Protein AF-A0A7W1MXZ8-F1 (afdb_monomer_lite)

Secondary structure (DSSP, 8-state):
-------------SS-TT--EEEEEETTTTEEEEEEE----

Structure (mmCIF, N/CA/C/O backbone):
data_AF-A0A7W1MXZ8-F1
#
_entry.id   AF-A0A7W1MXZ8-F1
#
loop_
_atom_site.group_PDB
_atom_site.id
_atom_site.type_symbol
_atom_site.label_atom_id
_atom_site.label_alt_id
_atom_site.label_comp_id
_atom_site.label_asym_id
_atom_site.label_entity_id
_atom_site.label_seq_id
_atom_site.pdbx_PDB_ins_code
_atom_site.Cartn_x
_atom_site.Cartn_y
_atom_site.Cartn_z
_atom_site.occupancy
_atom_site.B_iso_or_equiv
_atom_site.auth_seq_id
_atom_site.auth_comp_id
_atom_site.auth_asym_id
_atom_site.auth_atom_id
_atom_site.pdbx_PDB_model_num
ATOM 1 N N . MET A 1 1 ? 28.324 -14.995 -26.294 1.00 47.97 1 MET A N 1
ATOM 2 C CA . MET A 1 1 ? 28.523 -13.598 -25.852 1.00 47.97 1 MET A CA 1
ATOM 3 C C . MET A 1 1 ? 27.197 -13.208 -25.230 1.00 47.97 1 MET A C 1
ATOM 5 O O . MET A 1 1 ? 26.196 -13.453 -25.881 1.00 47.97 1 MET A O 1
ATOM 9 N N . ALA A 1 2 ? 27.222 -12.857 -23.945 1.00 53.72 2 ALA A N 1
ATOM 10 C CA . ALA A 1 2 ? 26.141 -13.028 -22.970 1.00 53.72 2 ALA A CA 1
ATOM 11 C C . ALA A 1 2 ? 24.766 -12.477 -23.388 1.00 53.72 2 ALA A C 1
ATOM 13 O O . ALA A 1 2 ? 24.678 -11.387 -23.947 1.00 53.72 2 ALA A O 1
ATOM 14 N N . ASP A 1 3 ? 23.733 -13.253 -23.064 1.00 60.75 3 ASP A N 1
ATOM 15 C CA . ASP A 1 3 ? 22.318 -12.901 -23.114 1.00 60.75 3 ASP A CA 1
ATOM 16 C C . ASP A 1 3 ? 22.033 -11.750 -22.133 1.00 60.75 3 ASP A C 1
ATOM 18 O O . ASP A 1 3 ? 21.989 -11.947 -20.919 1.00 60.75 3 ASP A O 1
ATOM 22 N N . ASP A 1 4 ? 21.873 -10.530 -22.647 1.00 65.44 4 ASP A N 1
ATOM 23 C CA . ASP A 1 4 ? 21.315 -9.410 -21.881 1.00 65.44 4 ASP A CA 1
ATOM 24 C C . ASP A 1 4 ? 19.783 -9.501 -21.965 1.00 65.44 4 ASP A C 1
ATOM 26 O O . ASP A 1 4 ? 19.114 -8.817 -22.740 1.00 65.44 4 ASP A O 1
ATOM 30 N N . GLU A 1 5 ? 19.228 -10.466 -21.233 1.00 67.12 5 GLU A N 1
ATOM 31 C CA . GLU A 1 5 ? 17.788 -10.633 -21.053 1.00 67.12 5 GLU A CA 1
ATOM 32 C C . GLU A 1 5 ? 17.275 -9.446 -20.224 1.00 67.12 5 GLU A C 1
ATOM 34 O O . GLU A 1 5 ? 17.527 -9.349 -19.019 1.00 67.12 5 GLU A O 1
ATOM 39 N N . ASN A 1 6 ? 16.566 -8.519 -20.872 1.00 70.62 6 ASN A N 1
ATOM 40 C CA . ASN A 1 6 ? 15.919 -7.370 -20.242 1.00 70.62 6 ASN A CA 1
ATOM 41 C C . ASN A 1 6 ? 15.015 -7.823 -19.076 1.00 70.62 6 ASN A C 1
ATOM 43 O O . ASN A 1 6 ? 13.844 -8.156 -19.265 1.00 70.62 6 ASN A O 1
ATOM 47 N N . THR A 1 7 ? 15.560 -7.827 -17.858 1.00 80.69 7 THR A N 1
ATOM 48 C CA . THR A 1 7 ? 14.908 -8.372 -16.658 1.00 80.69 7 THR A CA 1
ATOM 49 C C . THR A 1 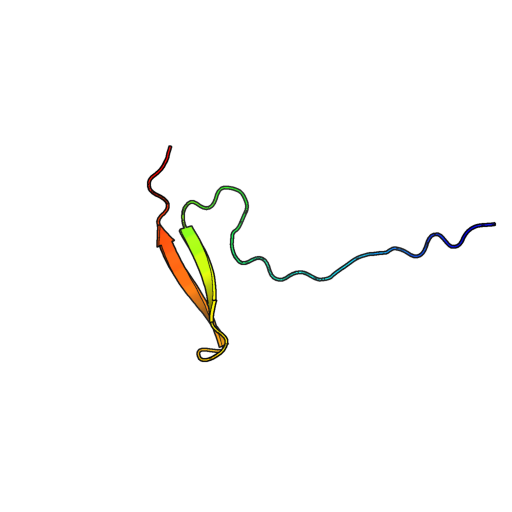7 ? 13.993 -7.313 -16.045 1.00 80.69 7 THR A C 1
ATOM 51 O O . THR A 1 7 ? 14.246 -6.763 -14.975 1.00 80.69 7 THR A O 1
ATOM 54 N N . SER A 1 8 ? 12.938 -6.960 -16.774 1.00 88.12 8 SER A N 1
ATOM 55 C CA . SER A 1 8 ? 11.911 -6.026 -16.310 1.00 88.12 8 SER A CA 1
ATOM 56 C C . SER A 1 8 ? 10.797 -6.780 -15.582 1.00 88.12 8 SER A C 1
ATOM 58 O O . SER A 1 8 ? 10.326 -7.810 -16.060 1.00 88.12 8 SER A O 1
ATOM 60 N N . VAL A 1 9 ? 10.341 -6.248 -14.446 1.00 91.00 9 VAL A N 1
ATOM 61 C CA . VAL A 1 9 ? 9.201 -6.782 -13.683 1.00 91.00 9 VAL A CA 1
ATOM 62 C C . VAL A 1 9 ? 8.053 -5.778 -13.674 1.00 91.00 9 VAL A C 1
ATOM 64 O O . VAL A 1 9 ? 8.270 -4.566 -13.655 1.00 91.00 9 VAL A O 1
ATOM 67 N N . VAL A 1 10 ? 6.822 -6.284 -13.692 1.00 94.50 10 VAL A N 1
ATOM 68 C CA . VAL A 1 10 ? 5.617 -5.467 -13.525 1.00 94.50 10 VAL A CA 1
ATOM 69 C C . VAL A 1 10 ? 5.283 -5.407 -12.040 1.00 94.50 10 VAL A C 1
ATOM 71 O O . VAL A 1 10 ? 5.191 -6.445 -11.389 1.00 94.50 10 VAL A O 1
ATOM 74 N N . CYS A 1 11 ? 5.079 -4.199 -11.517 1.00 93.94 11 CYS A N 1
ATOM 75 C CA . CYS A 1 11 ? 4.750 -3.975 -10.113 1.00 93.94 11 CYS A CA 1
ATOM 76 C C . CYS A 1 11 ? 3.483 -3.127 -9.978 1.00 93.94 11 CYS A C 1
ATOM 78 O O . CYS A 1 11 ? 3.306 -2.143 -10.699 1.00 93.94 11 CYS A O 1
ATOM 80 N N . THR A 1 12 ? 2.653 -3.462 -8.993 1.00 94.88 12 THR A N 1
ATOM 81 C CA . THR A 1 12 ? 1.547 -2.613 -8.540 1.00 94.88 12 THR A CA 1
ATOM 82 C C . THR A 1 12 ? 2.071 -1.648 -7.487 1.00 94.88 12 THR A C 1
ATOM 84 O O . THR A 1 12 ? 2.703 -2.060 -6.517 1.00 94.88 12 THR A O 1
ATOM 87 N N . ILE A 1 13 ? 1.834 -0.352 -7.676 1.00 95.62 13 ILE A N 1
ATOM 88 C CA . ILE A 1 13 ? 2.304 0.669 -6.739 1.00 95.62 13 ILE A CA 1
ATOM 89 C C . ILE A 1 13 ? 1.202 0.976 -5.731 1.00 95.62 13 ILE A C 1
ATOM 91 O O . ILE A 1 13 ? 0.205 1.606 -6.075 1.00 95.62 13 ILE A O 1
ATOM 95 N N . GLU A 1 14 ? 1.410 0.569 -4.482 1.00 96.38 14 GLU A N 1
ATOM 96 C CA . GLU A 1 14 ? 0.481 0.850 -3.382 1.00 96.38 14 GLU A CA 1
ATOM 97 C C . GLU A 1 14 ? 0.731 2.232 -2.767 1.00 96.38 14 GLU A C 1
ATOM 99 O O . GLU A 1 14 ? -0.201 2.949 -2.425 1.00 96.38 14 GLU A O 1
ATOM 104 N N . ILE A 1 15 ? 1.992 2.666 -2.674 1.00 95.88 15 ILE A N 1
ATOM 105 C CA . ILE A 1 15 ? 2.359 3.946 -2.055 1.00 95.88 15 ILE A CA 1
ATOM 106 C C . ILE A 1 15 ? 3.193 4.763 -3.047 1.00 95.88 15 ILE A C 1
ATOM 108 O O . ILE A 1 15 ? 4.368 4.455 -3.266 1.00 95.88 15 ILE A O 1
ATOM 112 N N . PRO A 1 16 ? 2.627 5.823 -3.653 1.00 96.00 16 PRO A N 1
ATOM 113 C CA . PRO A 1 16 ? 3.381 6.714 -4.524 1.00 96.00 16 PRO A CA 1
ATOM 114 C C . PRO A 1 16 ? 4.516 7.412 -3.773 1.00 96.00 16 PRO A C 1
ATOM 116 O O . PRO A 1 16 ? 4.394 7.747 -2.591 1.00 96.00 16 PRO A O 1
ATOM 119 N N . LYS A 1 17 ? 5.610 7.707 -4.480 1.00 94.44 17 LYS A N 1
ATOM 120 C CA . LYS A 1 17 ? 6.734 8.463 -3.916 1.00 94.44 17 LYS A CA 1
ATOM 121 C C . LYS A 1 17 ? 6.243 9.796 -3.335 1.00 94.44 17 LYS A C 1
ATOM 123 O O . LYS A 1 17 ? 5.643 10.599 -4.042 1.00 94.44 17 LYS A O 1
ATOM 128 N N . GLY A 1 18 ? 6.538 10.034 -2.056 1.00 92.38 18 GLY A N 1
ATOM 129 C CA . GLY A 1 18 ? 6.138 11.250 -1.335 1.00 92.38 18 GLY A CA 1
ATOM 130 C C . GLY A 1 18 ? 4.733 11.204 -0.724 1.00 92.38 18 GLY A C 1
ATOM 131 O O . GLY A 1 18 ? 4.331 12.167 -0.073 1.00 92.38 18 GLY A O 1
ATOM 132 N N . SER A 1 19 ? 3.988 10.106 -0.889 1.00 92.12 19 SER A N 1
ATOM 133 C CA . SER A 1 19 ? 2.709 9.921 -0.203 1.00 92.12 19 SER A CA 1
ATOM 134 C C . SER A 1 19 ? 2.920 9.759 1.302 1.00 92.12 19 SER A C 1
ATOM 136 O O . SER A 1 19 ? 3.746 8.964 1.747 1.00 92.12 19 SER A O 1
ATOM 138 N N . ARG A 1 20 ? 2.122 10.483 2.093 1.00 92.88 20 ARG A N 1
ATOM 139 C CA . ARG A 1 20 ? 2.003 10.282 3.550 1.00 92.88 20 ARG A CA 1
ATOM 140 C C . ARG A 1 20 ? 0.926 9.262 3.907 1.00 92.88 20 ARG A C 1
ATOM 142 O O . ARG A 1 20 ? 0.846 8.823 5.050 1.00 92.88 20 ARG A O 1
ATOM 149 N N . ASN A 1 21 ? 0.101 8.890 2.937 1.00 94.69 21 ASN A N 1
ATOM 150 C CA . ASN A 1 21 ? -0.908 7.860 3.099 1.00 94.69 21 ASN A CA 1
ATOM 151 C C . ASN A 1 21 ? -0.277 6.513 2.778 1.00 94.69 21 ASN A C 1
ATOM 153 O O . ASN A 1 21 ? 0.293 6.338 1.696 1.00 94.69 21 ASN A O 1
ATOM 157 N N . LYS A 1 22 ? -0.396 5.581 3.719 1.00 95.31 22 LYS A N 1
ATOM 158 C CA . LYS A 1 22 ? -0.097 4.177 3.497 1.00 95.31 22 LYS A CA 1
ATOM 159 C C . LYS A 1 22 ? -1.357 3.518 2.947 1.00 95.31 22 LYS A C 1
ATOM 161 O O . LYS A 1 22 ? -2.347 3.406 3.670 1.00 95.31 22 LYS A O 1
AT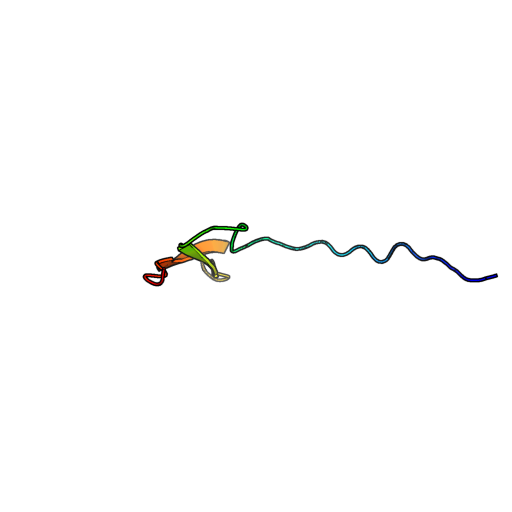OM 166 N N . TYR A 1 23 ? -1.309 3.115 1.685 1.00 96.88 23 TYR A N 1
ATOM 167 C CA . TYR A 1 23 ? -2.334 2.271 1.083 1.00 96.88 23 TYR A CA 1
ATOM 168 C C . TYR A 1 23 ? -1.825 0.835 0.953 1.00 96.88 23 TYR A C 1
ATOM 170 O O . TYR A 1 23 ? -0.614 0.628 0.915 1.00 96.88 23 TYR A O 1
ATOM 178 N N . GLU A 1 24 ? -2.748 -0.120 0.889 1.00 96.69 24 GLU A N 1
ATOM 179 C CA . GLU A 1 24 ? -2.485 -1.552 0.700 1.00 96.69 24 GLU A CA 1
ATOM 180 C C . GLU A 1 24 ? -3.546 -2.158 -0.223 1.00 96.69 24 GLU A C 1
ATOM 182 O O . GLU A 1 24 ? -4.693 -1.697 -0.242 1.00 96.69 24 GLU A O 1
ATOM 187 N N . TRP A 1 25 ? -3.178 -3.178 -0.997 1.00 96.94 25 TRP A N 1
ATOM 188 C CA . TRP A 1 25 ? -4.139 -3.996 -1.728 1.00 96.94 25 TRP A CA 1
ATOM 189 C C . TRP A 1 25 ? -4.900 -4.920 -0.774 1.00 96.94 25 TRP A C 1
ATOM 191 O O . TRP A 1 25 ? -4.307 -5.713 -0.046 1.00 96.94 25 TRP A O 1
ATOM 201 N N . ASP A 1 26 ? -6.226 -4.827 -0.794 1.00 97.19 26 ASP A N 1
ATOM 202 C CA . ASP A 1 26 ? -7.121 -5.699 -0.039 1.00 97.19 26 ASP A CA 1
ATOM 203 C C . ASP A 1 26 ? -7.674 -6.7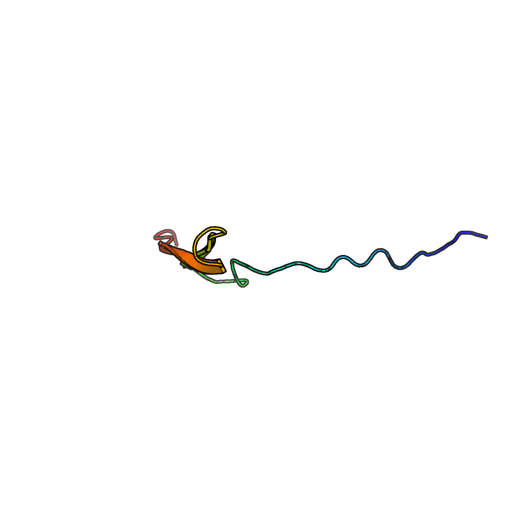78 -0.987 1.00 97.19 26 ASP A C 1
ATOM 205 O O . ASP A 1 26 ? -8.416 -6.467 -1.923 1.00 97.19 26 ASP A O 1
ATOM 209 N N . GLU A 1 27 ? -7.272 -8.039 -0.785 1.00 95.69 27 GLU A N 1
ATOM 210 C CA . GLU A 1 27 ? -7.652 -9.166 -1.654 1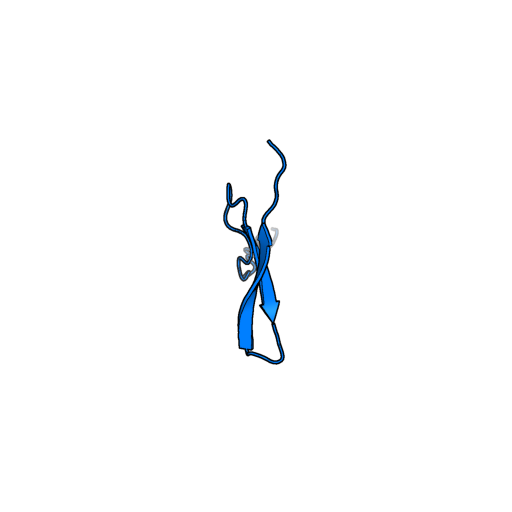.00 95.69 27 GLU A CA 1
ATOM 211 C C . GLU A 1 27 ? -9.144 -9.513 -1.567 1.00 95.69 27 GLU A C 1
ATOM 213 O O . GLU A 1 27 ? -9.721 -9.957 -2.560 1.00 95.69 27 GLU A O 1
ATOM 218 N N . GLU A 1 28 ? -9.782 -9.288 -0.415 1.00 97.06 28 GLU A N 1
ATOM 219 C CA . GLU A 1 28 ? -11.211 -9.564 -0.229 1.00 97.06 28 GLU A CA 1
ATOM 220 C C . GLU A 1 28 ? -12.068 -8.513 -0.938 1.00 97.06 28 GLU A C 1
ATOM 222 O O . GLU A 1 28 ? -13.086 -8.836 -1.552 1.00 97.06 28 GLU A O 1
ATOM 227 N N . LEU A 1 29 ? -11.642 -7.248 -0.879 1.00 94.81 29 LEU A N 1
ATOM 228 C CA . LEU A 1 29 ? -12.316 -6.137 -1.552 1.00 94.81 29 LEU A CA 1
ATOM 229 C C . LEU A 1 29 ? -11.931 -6.012 -3.032 1.00 94.81 29 LEU A C 1
ATOM 231 O O . LEU A 1 29 ? -12.651 -5.365 -3.794 1.00 94.81 29 LEU A O 1
ATOM 235 N N . GLY A 1 30 ? -10.792 -6.583 -3.435 1.00 96.25 30 GLY A N 1
ATOM 236 C CA . GLY A 1 30 ? -10.209 -6.396 -4.764 1.00 96.25 30 GLY A CA 1
ATOM 237 C C . GLY A 1 30 ? -9.892 -4.927 -5.060 1.00 96.25 30 GLY A C 1
ATOM 238 O O . GLY A 1 30 ? -10.089 -4.465 -6.186 1.00 96.25 30 GLY A O 1
ATOM 239 N N . ALA A 1 31 ? -9.481 -4.169 -4.040 1.00 96.19 31 ALA A N 1
ATOM 240 C CA . ALA A 1 31 ? -9.312 -2.723 -4.125 1.00 96.19 31 ALA A CA 1
ATOM 241 C C . ALA A 1 31 ? -8.150 -2.222 -3.258 1.00 96.19 31 ALA A C 1
ATOM 243 O O . ALA A 1 31 ? -7.759 -2.849 -2.277 1.00 96.19 31 ALA A O 1
ATOM 244 N N . ILE A 1 32 ? -7.631 -1.040 -3.598 1.00 96.38 32 ILE A N 1
ATOM 245 C CA . ILE A 1 32 ? -6.653 -0.337 -2.764 1.00 96.38 32 ILE A CA 1
ATOM 246 C C . ILE A 1 32 ? -7.378 0.317 -1.587 1.00 96.38 32 ILE A C 1
ATOM 248 O O . ILE A 1 32 ? -8.258 1.163 -1.767 1.00 96.38 32 ILE A O 1
ATOM 252 N N . LYS A 1 33 ? -6.972 -0.049 -0.377 1.00 96.56 33 LYS A N 1
ATOM 253 C CA . LYS A 1 33 ? -7.513 0.450 0.882 1.00 96.56 33 LYS A CA 1
ATOM 254 C C . LYS A 1 33 ? -6.510 1.376 1.554 1.00 96.56 33 LYS A C 1
ATOM 256 O O . LYS A 1 33 ? -5.307 1.134 1.543 1.00 96.56 33 LYS A O 1
ATOM 261 N N . LEU A 1 34 ? -7.005 2.450 2.163 1.00 95.88 34 LEU A N 1
ATOM 262 C CA . LEU A 1 34 ? -6.197 3.275 3.056 1.00 95.88 34 LEU A CA 1
ATOM 263 C C . LEU A 1 34 ? -5.979 2.509 4.366 1.00 95.88 34 LEU A C 1
ATOM 265 O O . LEU A 1 34 ? -6.929 2.332 5.126 1.00 95.88 34 LEU A O 1
ATOM 269 N N . ASP A 1 35 ? -4.743 2.085 4.629 1.00 94.38 35 ASP A N 1
ATOM 270 C CA . ASP A 1 35 ? -4.374 1.456 5.901 1.00 94.38 35 ASP A CA 1
ATOM 271 C C . ASP A 1 35 ? -4.272 2.522 6.997 1.00 94.38 35 ASP A C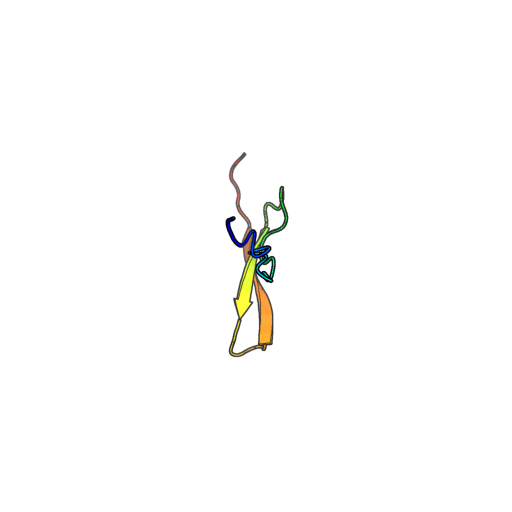 1
ATOM 273 O O . ASP A 1 35 ? -4.970 2.474 8.008 1.00 94.38 35 ASP A O 1
ATOM 277 N N . ARG A 1 36 ? -3.434 3.545 6.779 1.00 93.88 36 ARG A N 1
ATOM 278 C CA . ARG A 1 36 ? -3.261 4.644 7.741 1.00 93.88 36 ARG A CA 1
ATOM 279 C C . ARG A 1 36 ? -2.611 5.886 7.141 1.00 93.88 36 ARG A C 1
ATOM 281 O O . ARG A 1 36 ? -1.919 5.829 6.126 1.00 93.88 36 ARG A O 1
ATOM 288 N N . LEU A 1 37 ? -2.751 7.004 7.850 1.00 92.94 37 LEU A N 1
ATOM 289 C CA . LEU A 1 37 ? -1.965 8.217 7.626 1.00 92.94 37 LEU A CA 1
ATOM 290 C C . LEU A 1 37 ? -0.669 8.161 8.451 1.00 92.94 37 LEU A C 1
ATOM 292 O O . LEU A 1 37 ? -0.692 7.877 9.649 1.00 92.94 37 LEU A O 1
ATOM 296 N N . LEU A 1 38 ? 0.472 8.435 7.819 1.00 89.00 38 LEU A N 1
ATOM 297 C CA . LEU A 1 38 ? 1.763 8.563 8.489 1.00 89.00 38 LEU A CA 1
ATOM 298 C C . LEU A 1 38 ? 1.922 9.996 9.015 1.00 89.00 38 LEU A C 1
ATOM 300 O O . LEU A 1 38 ? 2.032 10.955 8.250 1.00 89.00 38 LEU A O 1
ATOM 304 N N . PHE A 1 39 ? 1.958 10.135 10.339 1.00 80.12 39 PHE A N 1
ATOM 305 C CA . PHE A 1 39 ? 2.011 11.431 11.028 1.00 80.12 39 PHE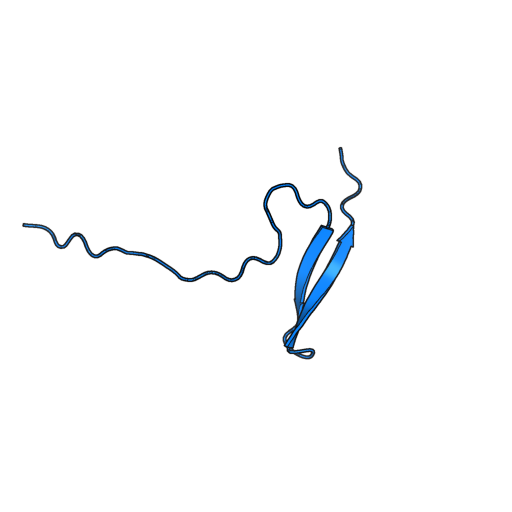 A CA 1
ATOM 306 C C . PHE A 1 39 ? 3.427 11.965 11.291 1.00 80.12 39 PHE A C 1
ATOM 308 O O . PHE A 1 39 ? 3.584 12.968 11.978 1.00 80.12 39 PHE A O 1
ATOM 315 N N . SER A 1 40 ? 4.463 11.328 10.748 1.00 74.44 40 SER A N 1
ATOM 316 C CA . SER A 1 40 ? 5.847 11.784 10.919 1.00 74.44 40 SER A CA 1
ATOM 317 C C . SER A 1 40 ? 6.218 12.853 9.878 1.00 74.44 40 SER A C 1
ATOM 319 O O . SER A 1 40 ? 5.603 12.902 8.803 1.00 74.44 40 SER A O 1
ATOM 321 N N . SER A 1 41 ? 7.159 13.727 10.248 1.00 60.38 41 SER A N 1
ATOM 322 C CA . SER A 1 41 ? 7.743 14.802 9.431 1.00 60.38 41 SER A CA 1
ATOM 323 C C . SER A 1 41 ? 9.136 14.409 8.972 1.00 60.38 41 SER A C 1
ATOM 325 O O . SER A 1 41 ? 9.866 13.841 9.815 1.00 60.38 41 SER A O 1
#

Radius of gyration: 16.22 Å; chains: 1; bounding box: 41×28×37 Å

pLDDT: mean 87.71, std 13.4, range [47.97, 97.19]

Foldseek 3Di:
DDDPDVPDDDDDDLAPVPDQFRWDQDPVVNDIDGPDGNPDD

Sequence (41 aa):
MADDENTSVVCTIEIPKGSRNKYEWDEELGAIKLDRLLFSS